Protein AF-X1V5Q8-F1 (afdb_monomer)

Sequence (109 aa):
LKGEDLKARRGEKPGRVIRLPKRGIEEMARQVTPLLPVDQRRRNFKEVKTGFSEDTMMLEARRCMTCGSRAIIKYVEDCMLCDYCEIDCPENAIYVSPAKYMPVALSWG

Solvent-accessible surface area (backbone atoms only — not comparable to full-atom values): 7731 Å² total; per-residue (Å²): 130,94,81,69,71,92,60,78,67,74,80,69,76,79,86,66,72,84,77,60,74,65,91,91,65,87,84,69,82,82,66,81,67,48,63,63,57,68,83,72,50,76,84,57,88,68,76,53,64,73,54,69,53,74,70,53,42,54,54,48,59,67,56,60,68,62,67,59,64,78,71,77,70,90,44,81,86,70,56,82,67,76,54,55,73,30,74,70,31,90,76,56,83,46,81,73,78,78,74,72,84,71,78,84,77,56,102,78,119

Foldseek 3Di:
DPPDDPCPCPPPDDDADPDQDDPDDDQDDQQDFDADPPVVVPPDPDDGGPGDDPVNVVSNVVNFSCNCSVVDPPDPVSDPLPCCSQVVRPNSNDDDPPHDDDPPPDVPD

Organism: NCBI:txid412755

pLDDT: mean 81.68, std 9.98, range [49.03, 95.06]

Radius of gyration: 19.38 Å; Cα contacts (8 Å, |Δi|>4): 64; chains: 1; bounding box: 44×38×53 Å

Secondary structure (DSSP, 8-state):
-----TTTTTTPPPPP-SS---S-PPPPPPPPPPB--HHHHTTS---SB----HHHHHHHHHH---TTTT---SSGGG-----HHHHT-TT-----SS--------TT-

Structure (mmCIF, N/CA/C/O backbone):
data_AF-X1V5Q8-F1
#
_entry.id   AF-X1V5Q8-F1
#
loop_
_atom_site.group_PDB
_atom_site.id
_atom_site.type_symbol
_atom_site.label_atom_id
_atom_site.label_alt_id
_atom_site.label_comp_id
_atom_site.label_asym_id
_atom_site.label_entity_id
_atom_site.label_seq_id
_atom_site.pdbx_PDB_ins_code
_atom_site.Cartn_x
_atom_site.Cartn_y
_atom_site.Cartn_z
_atom_site.occupancy
_atom_site.B_iso_or_equiv
_atom_site.auth_seq_id
_atom_site.auth_comp_id
_atom_site.auth_asym_id
_atom_site.auth_atom_id
_atom_site.pdbx_PDB_model_num
ATOM 1 N N . LEU A 1 1 ? 12.989 20.550 15.016 1.00 49.03 1 LEU A N 1
ATOM 2 C CA . LEU A 1 1 ? 13.297 20.257 13.593 1.00 49.03 1 LEU A CA 1
ATOM 3 C C . LEU A 1 1 ? 14.812 20.166 13.462 1.00 49.03 1 LEU A C 1
ATOM 5 O O . LEU A 1 1 ? 15.472 21.043 13.998 1.00 49.03 1 LEU A O 1
ATOM 9 N N . LYS A 1 2 ? 15.362 19.113 12.842 1.00 73.25 2 LYS A N 1
ATOM 10 C CA . LYS A 1 2 ? 16.795 18.733 12.892 1.00 73.25 2 LYS A CA 1
ATOM 11 C C . LYS A 1 2 ? 17.793 19.719 12.237 1.00 73.25 2 LYS A C 1
ATOM 13 O O . LYS A 1 2 ? 18.956 19.378 12.099 1.00 73.25 2 LYS A O 1
ATOM 18 N N . GLY A 1 3 ? 17.373 20.924 11.839 1.00 81.50 3 GLY A N 1
ATOM 19 C CA . GLY A 1 3 ? 18.253 21.925 11.211 1.00 81.50 3 GLY A CA 1
ATOM 20 C C . GLY A 1 3 ? 18.758 21.551 9.812 1.00 81.50 3 GLY A C 1
ATOM 21 O O . GLY A 1 3 ? 19.587 22.259 9.254 1.00 81.50 3 GLY A O 1
ATOM 22 N N . GLU A 1 4 ? 18.262 20.453 9.244 1.00 82.31 4 GLU A N 1
ATOM 23 C CA . GLU A 1 4 ? 18.633 19.975 7.915 1.00 82.31 4 GLU A CA 1
ATOM 24 C C . GLU A 1 4 ? 17.911 20.777 6.822 1.00 82.31 4 GLU A C 1
ATOM 26 O O . GLU A 1 4 ? 16.719 21.088 6.938 1.00 82.31 4 GLU A O 1
ATOM 31 N N . ASP A 1 5 ? 18.629 21.096 5.740 1.00 81.31 5 ASP A N 1
ATOM 32 C CA . ASP A 1 5 ? 18.057 21.763 4.571 1.00 81.31 5 ASP A CA 1
ATOM 33 C C . ASP A 1 5 ? 17.163 20.799 3.775 1.00 81.31 5 ASP A C 1
ATOM 35 O O . ASP A 1 5 ? 17.624 19.920 3.044 1.00 81.31 5 ASP A O 1
ATOM 39 N N . LEU A 1 6 ? 15.850 21.017 3.874 1.00 75.94 6 LEU A N 1
ATOM 40 C CA . LEU A 1 6 ? 14.812 20.243 3.187 1.00 75.94 6 LEU A CA 1
ATOM 41 C C . LEU A 1 6 ? 14.858 20.369 1.654 1.00 75.94 6 LEU A C 1
ATOM 43 O O . LEU A 1 6 ? 14.136 19.654 0.952 1.00 75.94 6 LEU A O 1
ATOM 47 N N . LYS A 1 7 ? 15.649 21.301 1.109 1.00 79.81 7 LYS A N 1
ATOM 48 C CA . LYS A 1 7 ? 15.787 21.508 -0.336 1.00 79.81 7 LYS A CA 1
ATOM 49 C C . LYS A 1 7 ? 17.023 20.844 -0.932 1.00 79.81 7 LYS A C 1
ATOM 51 O O . LYS A 1 7 ? 17.059 20.727 -2.154 1.00 79.81 7 LYS A O 1
ATOM 56 N N . ALA A 1 8 ? 17.963 20.358 -0.121 1.00 78.88 8 ALA A N 1
ATOM 57 C CA . ALA A 1 8 ? 19.263 19.865 -0.583 1.00 78.88 8 ALA A CA 1
ATOM 58 C C . ALA A 1 8 ? 19.175 18.794 -1.690 1.00 78.88 8 ALA A C 1
ATOM 60 O O . ALA A 1 8 ? 19.997 18.778 -2.597 1.00 78.88 8 ALA A O 1
ATOM 61 N N . ARG A 1 9 ? 18.139 17.943 -1.667 1.00 70.50 9 ARG A N 1
ATOM 62 C CA . ARG A 1 9 ? 17.950 16.855 -2.649 1.00 70.50 9 ARG A CA 1
ATOM 63 C C . ARG A 1 9 ? 17.041 17.213 -3.831 1.00 70.50 9 ARG A C 1
ATOM 65 O O . ARG A 1 9 ? 16.742 16.362 -4.670 1.00 70.50 9 ARG A O 1
ATOM 72 N N . ARG A 1 10 ? 16.546 18.456 -3.921 1.00 73.38 10 ARG A N 1
ATOM 73 C CA . ARG A 1 10 ? 15.663 18.884 -5.021 1.00 73.38 10 ARG A CA 1
ATOM 74 C C . ARG A 1 10 ? 16.460 18.954 -6.325 1.00 73.38 10 ARG A C 1
ATOM 76 O O . ARG A 1 10 ? 17.236 19.875 -6.530 1.00 73.38 10 ARG A O 1
ATOM 83 N N . GLY A 1 11 ? 16.224 18.001 -7.225 1.00 70.88 11 GLY A N 1
ATOM 84 C CA . GLY A 1 11 ? 16.877 17.931 -8.539 1.00 70.88 11 GLY A CA 1
ATOM 85 C C . GLY A 1 11 ? 17.721 16.674 -8.745 1.00 70.88 11 GLY A C 1
ATOM 86 O O . GLY A 1 11 ? 18.073 16.366 -9.885 1.00 70.88 11 GLY A O 1
ATOM 87 N N . GLU A 1 12 ? 17.980 15.906 -7.683 1.00 76.56 12 GLU A N 1
ATOM 88 C CA . GLU A 1 12 ? 18.541 14.562 -7.807 1.00 76.56 12 GLU A CA 1
ATOM 89 C C . GLU A 1 12 ? 17.577 13.689 -8.621 1.00 76.56 12 GLU A C 1
ATOM 91 O O . GLU A 1 12 ? 16.404 13.523 -8.278 1.00 76.56 12 GLU A O 1
ATOM 96 N N . LYS A 1 13 ? 18.061 13.137 -9.738 1.00 66.94 13 LYS A N 1
ATOM 97 C CA . LYS A 1 13 ? 17.285 12.168 -10.514 1.00 66.94 13 LYS A CA 1
ATOM 98 C C . LYS A 1 13 ? 17.304 10.839 -9.756 1.00 66.94 13 LYS A C 1
ATOM 100 O O . LYS A 1 13 ? 18.398 10.365 -9.446 1.00 66.94 13 LYS A O 1
ATOM 105 N N . PRO A 1 14 ? 16.148 10.209 -9.487 1.00 67.44 14 PRO A N 1
ATOM 106 C CA . PRO A 1 14 ? 16.142 8.890 -8.876 1.00 67.44 14 PRO A CA 1
ATOM 107 C C . PRO A 1 14 ? 16.873 7.897 -9.787 1.00 67.44 14 PRO A C 1
ATOM 109 O O . PRO A 1 14 ? 16.750 7.949 -11.017 1.00 67.44 14 PRO A O 1
ATOM 112 N N . GLY A 1 15 ? 17.644 6.993 -9.181 1.00 68.75 15 GLY A N 1
ATOM 113 C CA . GLY A 1 15 ? 18.279 5.898 -9.906 1.00 68.75 15 GLY A CA 1
ATOM 114 C C . GLY A 1 15 ? 17.211 5.040 -10.581 1.00 68.75 15 GLY A C 1
ATOM 115 O O . GLY A 1 15 ? 16.269 4.592 -9.931 1.00 68.75 15 GLY A O 1
ATOM 116 N N . ARG A 1 16 ? 17.328 4.820 -11.894 1.00 65.62 16 ARG A N 1
ATOM 117 C CA . ARG A 1 16 ? 16.420 3.912 -12.605 1.00 65.62 16 ARG A CA 1
ATOM 118 C C . ARG A 1 16 ? 16.924 2.487 -12.477 1.00 65.62 16 ARG A C 1
ATOM 120 O O . ARG A 1 16 ? 18.072 2.204 -12.817 1.00 65.62 16 ARG A O 1
ATOM 127 N N . VAL A 1 17 ? 16.038 1.579 -12.086 1.00 69.38 17 VAL A N 1
ATOM 128 C CA . VAL A 1 17 ? 16.310 0.145 -12.166 1.00 69.38 17 VAL A CA 1
ATOM 129 C C . VAL A 1 17 ? 16.361 -0.248 -13.647 1.00 69.38 17 VAL A C 1
ATOM 131 O O . VAL A 1 17 ? 15.370 -0.165 -14.377 1.00 69.38 17 VAL A O 1
ATOM 134 N N . ILE A 1 18 ? 17.555 -0.612 -14.123 1.00 70.88 18 ILE A N 1
ATOM 135 C CA . ILE A 1 18 ? 17.796 -0.937 -15.539 1.00 70.88 18 ILE A CA 1
ATOM 136 C C . ILE A 1 18 ? 17.203 -2.310 -15.869 1.00 70.88 18 ILE A C 1
ATOM 138 O O . ILE A 1 18 ? 16.503 -2.466 -16.874 1.00 70.88 18 ILE A O 1
ATOM 142 N N . ARG A 1 19 ? 17.459 -3.298 -15.003 1.00 70.88 19 ARG A N 1
ATOM 143 C CA . ARG A 1 19 ? 16.968 -4.672 -15.129 1.00 70.88 19 ARG A CA 1
ATOM 144 C C . ARG A 1 19 ? 15.872 -4.906 -14.109 1.00 70.88 19 ARG A C 1
ATOM 146 O O . ARG A 1 19 ? 16.143 -5.087 -12.929 1.00 70.88 19 ARG A O 1
ATOM 153 N N . LEU A 1 20 ? 14.642 -4.879 -14.594 1.00 71.00 20 LEU A N 1
ATOM 154 C CA . LEU A 1 20 ? 13.476 -5.196 -13.792 1.00 71.00 20 LEU A CA 1
ATOM 155 C C . LEU A 1 20 ? 13.513 -6.690 -13.437 1.00 71.00 20 LEU A C 1
ATOM 157 O O . LEU A 1 20 ? 13.794 -7.499 -14.333 1.00 71.00 20 LEU A O 1
ATOM 161 N N . PRO A 1 21 ? 13.244 -7.066 -12.179 1.00 71.69 21 PRO A N 1
ATOM 162 C CA . PRO A 1 21 ? 12.971 -8.454 -11.841 1.00 71.69 21 PRO A CA 1
ATOM 163 C C . PRO A 1 21 ? 11.855 -9.002 -12.739 1.00 71.69 21 PRO A C 1
ATOM 165 O O . PRO A 1 21 ? 10.822 -8.362 -12.937 1.00 71.69 21 PRO A O 1
ATOM 168 N N . LYS A 1 22 ? 12.119 -10.156 -13.354 1.00 65.06 22 LYS A N 1
ATOM 169 C CA . LYS A 1 22 ? 11.203 -10.854 -14.266 1.00 65.06 22 LYS A CA 1
ATOM 170 C C . LYS A 1 22 ? 10.480 -11.980 -13.511 1.00 65.06 22 LYS A C 1
ATOM 172 O O . LYS A 1 22 ? 10.708 -12.173 -12.323 1.00 65.06 22 LYS A O 1
ATOM 177 N N . ARG A 1 23 ? 9.626 -12.724 -14.224 1.00 65.12 23 ARG A N 1
ATOM 178 C CA . ARG A 1 23 ? 8.898 -13.915 -13.739 1.00 65.12 23 ARG A CA 1
ATOM 179 C C . ARG A 1 23 ? 9.811 -14.883 -12.962 1.00 65.12 23 ARG A C 1
ATOM 181 O O . ARG A 1 23 ? 10.957 -15.072 -13.365 1.00 65.12 23 ARG A O 1
ATOM 188 N N . GLY A 1 24 ? 9.264 -15.540 -11.935 1.00 68.69 24 GLY A N 1
ATOM 189 C CA . GLY A 1 24 ? 9.943 -16.600 -11.170 1.00 68.69 24 GLY A CA 1
ATOM 190 C C . GLY A 1 24 ? 10.493 -16.174 -9.806 1.00 68.69 24 GLY A C 1
ATOM 191 O O . GLY A 1 24 ? 11.439 -16.785 -9.323 1.00 68.69 24 GLY A O 1
ATOM 192 N N . ILE A 1 25 ? 9.939 -15.119 -9.212 1.00 74.12 25 ILE A N 1
ATOM 193 C CA . ILE A 1 25 ? 10.286 -14.661 -7.863 1.00 74.12 25 ILE A CA 1
ATOM 194 C C . ILE A 1 25 ? 9.186 -15.139 -6.927 1.00 74.12 25 ILE A C 1
ATOM 196 O O . ILE A 1 25 ? 8.022 -15.155 -7.322 1.00 74.12 25 ILE A O 1
ATOM 200 N N . GLU A 1 26 ? 9.568 -15.587 -5.735 1.00 78.69 26 GLU A N 1
ATOM 201 C CA . GLU A 1 26 ? 8.614 -16.083 -4.750 1.00 78.69 26 GLU A CA 1
ATOM 202 C C . GLU A 1 26 ? 7.650 -14.968 -4.345 1.00 78.69 26 GLU A C 1
ATOM 204 O O . GLU A 1 26 ? 8.062 -13.919 -3.849 1.00 78.69 26 GLU A O 1
ATOM 209 N N . GLU A 1 27 ? 6.362 -15.209 -4.575 1.00 80.06 27 GLU A N 1
ATOM 210 C CA . GLU A 1 27 ? 5.303 -14.293 -4.181 1.00 80.06 27 GLU A CA 1
ATOM 211 C C . GLU A 1 27 ? 5.169 -14.307 -2.657 1.00 80.06 27 GLU A C 1
ATOM 213 O O . GLU A 1 27 ? 5.015 -15.357 -2.026 1.00 80.06 27 GLU A O 1
ATOM 218 N N . MET A 1 28 ? 5.218 -13.122 -2.053 1.00 85.81 28 MET A N 1
ATOM 219 C CA . MET A 1 28 ? 5.005 -12.959 -0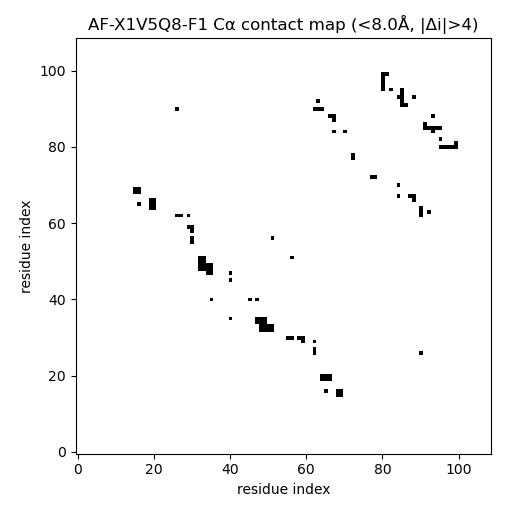.620 1.00 85.81 28 MET A CA 1
ATOM 220 C C . MET A 1 28 ? 3.572 -12.501 -0.361 1.00 85.81 28 MET A C 1
ATOM 222 O O . MET A 1 28 ? 3.044 -11.619 -1.038 1.00 85.81 28 MET A O 1
ATOM 226 N N . ALA A 1 29 ? 2.938 -13.040 0.679 1.00 89.94 29 ALA A N 1
ATOM 227 C CA . ALA A 1 29 ? 1.629 -12.555 1.095 1.00 89.94 29 ALA A CA 1
ATOM 228 C C . ALA A 1 29 ? 1.716 -11.102 1.604 1.00 89.94 29 ALA A C 1
ATOM 230 O O . ALA A 1 29 ? 2.625 -10.742 2.362 1.00 89.94 29 ALA A O 1
ATOM 231 N N . ARG A 1 30 ? 0.735 -10.276 1.217 1.00 91.50 30 ARG A N 1
ATOM 232 C CA . ARG A 1 30 ? 0.577 -8.905 1.722 1.00 91.50 30 ARG A CA 1
ATOM 233 C C . ARG A 1 30 ? 0.432 -8.912 3.242 1.00 91.50 30 ARG A C 1
ATOM 235 O O . ARG A 1 30 ? -0.406 -9.634 3.785 1.00 91.50 30 ARG A O 1
ATOM 242 N N . GLN A 1 31 ? 1.189 -8.052 3.916 1.00 93.81 31 GLN A N 1
ATOM 243 C CA . GLN A 1 31 ? 1.083 -7.892 5.362 1.00 93.81 31 GLN A CA 1
ATOM 244 C C . GLN A 1 31 ? -0.211 -7.157 5.729 1.00 93.81 31 GLN A C 1
ATOM 246 O O . GLN A 1 31 ? -0.543 -6.109 5.170 1.00 93.81 31 GLN A O 1
ATOM 251 N N . VAL A 1 32 ? -0.963 -7.707 6.684 1.00 92.75 32 VAL A N 1
ATOM 252 C CA . VAL A 1 32 ? -2.226 -7.114 7.145 1.00 92.75 32 VAL A CA 1
ATOM 253 C C . VAL A 1 32 ? -1.924 -5.996 8.130 1.00 92.75 32 VAL A C 1
ATOM 255 O O . VAL A 1 32 ? -1.257 -6.212 9.139 1.00 92.75 32 VAL A O 1
ATOM 258 N N . THR A 1 33 ? -2.439 -4.796 7.863 1.00 91.25 33 THR A N 1
ATOM 259 C CA . THR A 1 33 ? -2.327 -3.688 8.814 1.00 91.25 33 THR A CA 1
ATOM 260 C C . THR A 1 33 ? -3.224 -3.953 10.028 1.00 91.25 33 THR A C 1
ATOM 262 O O . THR A 1 33 ? -4.431 -4.152 9.850 1.00 91.25 33 THR A O 1
ATOM 265 N N . PRO A 1 34 ? -2.679 -3.921 11.255 1.00 93.00 34 PRO A N 1
ATOM 266 C CA . PRO A 1 34 ? -3.463 -4.004 12.472 1.00 93.00 34 PRO A CA 1
ATOM 267 C C . PRO A 1 34 ? -4.544 -2.924 12.545 1.00 93.00 34 PRO A C 1
ATOM 269 O O . PRO A 1 34 ? -4.402 -1.784 12.089 1.00 93.00 34 PRO A O 1
ATOM 272 N N . LEU A 1 35 ? -5.660 -3.332 13.124 1.00 94.38 35 LEU A N 1
ATOM 273 C CA . LEU A 1 35 ? -6.925 -2.631 13.097 1.00 94.38 35 LEU A CA 1
ATOM 274 C C . LEU A 1 35 ? -7.463 -2.593 14.529 1.00 94.38 35 LEU A C 1
ATOM 276 O O . LEU A 1 35 ? -7.559 -3.637 15.170 1.00 94.38 35 LEU A O 1
ATOM 280 N N . LEU A 1 36 ? -7.851 -1.418 15.035 1.00 92.81 36 LEU A N 1
ATOM 281 C CA . LEU A 1 36 ? -8.393 -1.309 16.400 1.00 92.81 36 LEU A CA 1
ATOM 282 C C . LEU A 1 36 ? -9.639 -2.199 16.580 1.00 92.81 36 LEU A C 1
ATOM 284 O O . LEU A 1 36 ? -10.399 -2.350 15.638 1.00 92.81 36 LEU A O 1
ATOM 288 N N . PRO A 1 37 ? -9.952 -2.781 17.738 1.00 93.19 37 PRO A N 1
ATOM 289 C CA . PRO A 1 37 ? -11.222 -3.495 17.908 1.00 93.19 37 PRO A CA 1
ATOM 290 C C . PRO A 1 37 ? -12.436 -2.568 17.722 1.00 93.19 37 PRO A C 1
ATOM 292 O O . PRO A 1 37 ? -12.379 -1.396 18.093 1.00 93.19 37 PRO A O 1
ATOM 295 N N . VAL A 1 38 ? -13.546 -3.070 17.165 1.00 93.25 38 VAL A N 1
ATOM 296 C CA . VAL A 1 38 ? -14.739 -2.253 16.836 1.00 93.25 38 VAL A CA 1
ATOM 297 C C . VAL A 1 38 ? -15.261 -1.484 18.052 1.00 93.25 38 VAL A C 1
ATOM 299 O O . VAL A 1 38 ? -15.564 -0.297 17.937 1.00 93.25 38 VAL A O 1
ATOM 302 N N . ASP A 1 39 ? -15.298 -2.118 19.222 1.00 94.31 39 ASP A N 1
ATOM 303 C CA . ASP A 1 39 ? -15.775 -1.494 20.462 1.00 94.31 39 ASP A CA 1
ATOM 304 C C . ASP A 1 39 ? -14.938 -0.276 20.863 1.00 94.31 39 ASP A C 1
ATOM 306 O O . ASP A 1 39 ? -15.469 0.719 21.3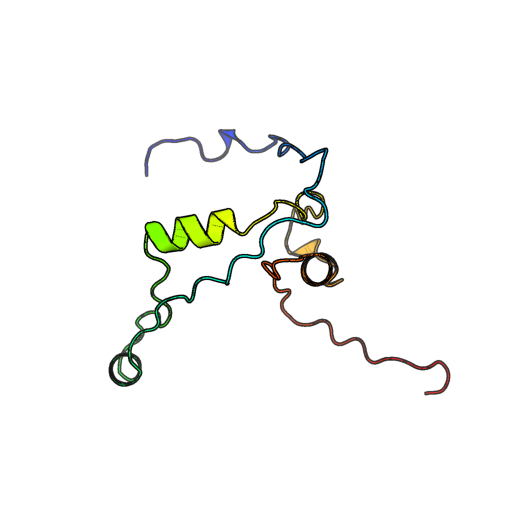57 1.00 94.31 39 ASP A O 1
ATOM 310 N N . GLN A 1 40 ? -13.638 -0.312 20.563 1.00 90.06 40 GLN A N 1
ATOM 311 C CA . GLN A 1 40 ? -12.718 0.789 20.823 1.00 90.06 40 GLN A CA 1
ATOM 312 C C . GLN A 1 40 ? -12.788 1.884 19.757 1.00 90.06 40 GLN A C 1
ATOM 314 O O . GLN A 1 40 ? -12.351 2.993 20.032 1.00 90.06 40 GLN A O 1
ATOM 319 N N . ARG A 1 41 ? -13.338 1.627 18.562 1.00 92.75 41 ARG A N 1
ATOM 320 C CA . ARG A 1 41 ? -13.461 2.637 17.490 1.00 92.75 41 ARG A CA 1
ATOM 321 C C . ARG A 1 41 ? -14.697 3.526 17.631 1.00 92.75 41 ARG A C 1
ATOM 323 O O . ARG A 1 41 ? -14.702 4.647 17.148 1.00 92.75 41 ARG A O 1
ATOM 330 N N . ARG A 1 42 ? -15.769 3.031 18.261 1.00 91.19 42 ARG A N 1
ATOM 331 C CA . ARG A 1 42 ? -17.105 3.666 18.208 1.00 91.19 42 ARG A CA 1
ATOM 332 C C . ARG A 1 42 ? -17.231 5.001 18.946 1.00 91.19 42 ARG A C 1
ATOM 334 O O . ARG A 1 42 ? -18.149 5.757 18.653 1.00 91.19 42 ARG A O 1
ATOM 341 N N . ARG A 1 43 ? -16.385 5.266 19.945 1.00 92.31 43 ARG A N 1
ATOM 342 C CA . ARG A 1 43 ? -16.543 6.405 20.874 1.00 92.31 43 ARG A CA 1
ATOM 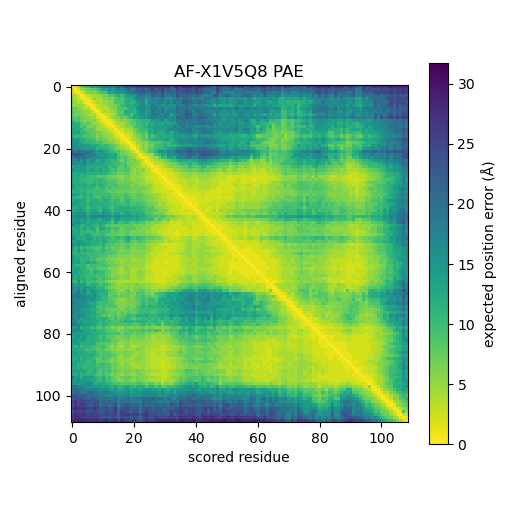343 C C . ARG A 1 43 ? -15.346 7.357 20.895 1.00 92.31 43 ARG A C 1
ATOM 345 O O . ARG A 1 43 ? -15.160 8.085 21.865 1.00 92.31 43 ARG A O 1
ATOM 352 N N . ASN A 1 44 ? -14.504 7.332 19.866 1.00 93.69 44 ASN A N 1
ATOM 353 C CA . ASN A 1 44 ? -13.383 8.258 19.737 1.00 93.69 44 ASN A CA 1
ATOM 354 C C . ASN A 1 44 ? -13.069 8.546 18.264 1.00 93.69 44 ASN A C 1
ATOM 356 O O . ASN A 1 44 ? -13.640 7.941 17.365 1.00 93.69 44 ASN A O 1
ATOM 360 N N . PHE A 1 45 ? -12.144 9.476 18.047 1.00 93.88 45 PHE A N 1
ATOM 361 C CA . PHE A 1 45 ? -11.615 9.843 16.733 1.00 93.88 45 PHE A CA 1
ATOM 362 C C . PHE A 1 45 ? -10.186 9.314 16.538 1.00 93.88 45 PHE A C 1
ATOM 364 O O . PHE A 1 45 ? -9.386 9.926 15.834 1.00 93.88 45 PHE A O 1
ATOM 371 N N . LYS A 1 46 ? -9.817 8.215 17.216 1.00 93.50 46 LYS A N 1
ATOM 372 C CA . LYS A 1 46 ? -8.496 7.604 17.027 1.00 93.50 46 LYS A CA 1
ATOM 373 C C . LYS A 1 46 ? -8.435 6.951 15.651 1.00 93.50 46 LYS A C 1
ATOM 375 O O . LYS A 1 46 ? -9.426 6.401 15.169 1.00 93.50 46 LYS A O 1
ATOM 380 N N . GLU A 1 47 ? -7.257 6.990 15.037 1.00 93.44 47 GLU A N 1
ATOM 381 C CA . GLU A 1 47 ? -7.035 6.323 13.761 1.00 93.44 47 GLU A CA 1
ATOM 382 C C . GLU A 1 47 ? -7.309 4.820 13.886 1.00 93.44 47 GLU A C 1
ATOM 384 O O . GLU A 1 47 ? -6.860 4.149 14.814 1.00 93.44 47 GLU A O 1
ATOM 389 N N . VAL A 1 48 ? -8.093 4.298 12.947 1.00 95.06 48 VAL A N 1
ATOM 390 C CA . VAL A 1 48 ? -8.566 2.912 12.973 1.00 95.06 48 VAL A CA 1
ATOM 391 C C . VAL A 1 48 ? -7.473 1.925 12.564 1.00 95.06 48 VAL A C 1
ATOM 393 O O . VAL A 1 48 ? -7.382 0.836 13.137 1.00 95.06 48 VAL A O 1
ATOM 396 N N . LYS A 1 49 ? -6.672 2.296 11.562 1.00 93.75 49 LYS A N 1
ATOM 397 C CA . LYS A 1 49 ? -5.489 1.558 11.122 1.00 93.75 49 LYS A CA 1
ATOM 398 C C . LYS A 1 49 ? -4.310 2.068 11.933 1.00 93.75 49 LYS A C 1
ATOM 400 O O . LYS A 1 49 ? -3.995 3.244 11.864 1.00 93.75 49 LYS A O 1
ATOM 405 N N . THR A 1 50 ? -3.659 1.201 12.693 1.00 90.44 50 THR A N 1
ATOM 406 C CA . THR A 1 50 ? -2.591 1.628 13.612 1.00 90.44 50 THR A CA 1
ATOM 407 C C . THR A 1 50 ? -1.193 1.576 12.988 1.00 90.44 50 THR A C 1
ATOM 409 O O . THR A 1 50 ? -0.211 1.792 13.688 1.00 90.44 50 THR A O 1
ATOM 412 N N . GLY A 1 51 ? -1.092 1.277 11.688 1.00 91.56 51 GLY A N 1
ATOM 413 C CA . GLY A 1 51 ? 0.182 1.095 10.985 1.00 91.56 51 GLY A CA 1
ATOM 414 C C . GLY A 1 51 ? 0.858 -0.250 11.276 1.00 91.56 51 GLY A C 1
ATOM 415 O O . GLY A 1 51 ? 0.331 -1.075 12.019 1.00 91.56 51 GLY A O 1
ATOM 416 N N . PHE A 1 52 ? 2.011 -0.487 10.648 1.00 93.38 52 PHE A N 1
ATOM 417 C CA . PHE A 1 52 ? 2.795 -1.717 10.797 1.00 93.38 52 PHE A CA 1
ATOM 418 C C . PHE A 1 52 ? 3.744 -1.668 12.002 1.00 93.38 52 PHE A C 1
ATOM 420 O O . PHE A 1 52 ? 4.213 -0.600 12.393 1.00 93.38 52 PHE A O 1
ATOM 427 N N . SER A 1 53 ? 4.064 -2.841 12.555 1.00 93.69 53 SER A N 1
ATOM 428 C CA . SER A 1 53 ? 5.250 -3.013 13.404 1.00 93.69 53 SER A CA 1
ATOM 429 C C . SER A 1 53 ? 6.518 -2.983 12.546 1.00 93.69 53 SER A C 1
ATOM 431 O O . SER A 1 53 ? 6.445 -3.191 11.338 1.00 93.69 53 SER A O 1
ATOM 433 N N . GLU A 1 54 ? 7.687 -2.762 13.145 1.00 93.81 54 GLU A N 1
ATOM 434 C CA . GLU A 1 54 ? 8.954 -2.705 12.402 1.00 93.81 54 GLU A CA 1
ATOM 435 C C . GLU A 1 54 ? 9.202 -3.972 11.563 1.00 93.81 54 GLU A C 1
ATOM 437 O O . GLU A 1 54 ? 9.490 -3.880 10.370 1.00 93.81 54 GLU A O 1
ATOM 442 N N . ASP A 1 55 ? 8.964 -5.153 12.135 1.00 93.50 55 ASP A N 1
ATOM 443 C CA . ASP A 1 55 ? 9.139 -6.426 11.430 1.00 93.50 55 ASP A CA 1
ATOM 444 C C . ASP A 1 55 ? 8.181 -6.571 10.238 1.00 93.50 55 ASP A C 1
ATOM 446 O O . ASP A 1 55 ? 8.590 -6.918 9.128 1.00 93.50 55 ASP A O 1
ATOM 450 N N . THR A 1 56 ? 6.895 -6.261 10.440 1.00 93.62 56 THR A N 1
ATOM 451 C CA . THR A 1 56 ? 5.874 -6.365 9.380 1.00 93.62 56 THR A CA 1
ATOM 452 C C . THR A 1 56 ? 6.066 -5.304 8.301 1.00 93.62 56 THR A C 1
ATOM 454 O O . THR A 1 56 ? 5.879 -5.587 7.119 1.00 93.62 56 THR A O 1
ATOM 457 N N . MET A 1 57 ? 6.525 -4.111 8.679 1.00 93.81 57 MET A N 1
ATOM 458 C CA . MET A 1 57 ? 6.916 -3.051 7.754 1.00 93.81 57 MET A CA 1
ATOM 459 C C . MET A 1 57 ? 8.056 -3.519 6.849 1.00 93.81 57 MET A C 1
ATOM 461 O O . MET A 1 57 ? 7.987 -3.339 5.634 1.00 93.81 57 MET A O 1
ATOM 465 N N . MET A 1 58 ? 9.091 -4.141 7.419 1.00 94.06 58 MET A N 1
ATOM 466 C CA . MET A 1 58 ? 10.231 -4.638 6.649 1.00 94.06 58 MET A CA 1
ATOM 467 C C . MET A 1 58 ? 9.833 -5.773 5.700 1.00 94.06 58 MET A C 1
ATOM 469 O O . MET A 1 58 ? 10.337 -5.829 4.578 1.00 94.06 58 MET A O 1
ATOM 473 N N . LEU A 1 59 ? 8.914 -6.650 6.111 1.00 92.81 59 LEU A N 1
ATOM 474 C CA . LEU A 1 59 ? 8.366 -7.694 5.243 1.00 92.81 59 LEU A CA 1
ATOM 475 C C . LEU A 1 59 ? 7.559 -7.109 4.077 1.00 92.81 59 LEU A C 1
ATOM 477 O O . LEU A 1 59 ? 7.792 -7.492 2.932 1.00 92.81 59 LEU A O 1
ATOM 481 N N . GLU A 1 60 ? 6.672 -6.144 4.335 1.00 92.88 60 GLU A N 1
ATOM 482 C CA . GLU A 1 60 ? 5.894 -5.495 3.270 1.00 92.88 60 GLU A CA 1
ATOM 483 C C . GLU A 1 60 ? 6.792 -4.686 2.322 1.00 92.88 60 GLU A C 1
ATOM 485 O O . GLU A 1 60 ? 6.591 -4.705 1.110 1.00 92.88 60 GLU A O 1
ATOM 490 N N . ALA A 1 61 ? 7.837 -4.029 2.837 1.00 90.94 61 ALA A N 1
ATOM 491 C CA . ALA A 1 61 ? 8.797 -3.299 2.011 1.00 90.94 61 ALA A CA 1
ATOM 492 C C . ALA A 1 61 ? 9.568 -4.227 1.056 1.00 90.94 61 ALA A C 1
ATOM 494 O O . ALA A 1 61 ? 9.804 -3.867 -0.099 1.00 90.94 61 ALA A O 1
ATOM 495 N N . ARG A 1 62 ? 9.932 -5.433 1.516 1.00 89.44 62 ARG A N 1
ATOM 496 C CA . ARG A 1 62 ? 10.643 -6.444 0.712 1.00 89.44 62 ARG A CA 1
ATOM 497 C C . ARG A 1 62 ? 9.780 -7.074 -0.377 1.00 89.44 62 ARG A C 1
ATOM 499 O O . ARG A 1 62 ? 10.337 -7.559 -1.355 1.00 89.44 62 ARG A O 1
ATOM 506 N N . ARG A 1 63 ? 8.453 -7.011 -0.244 1.00 88.81 63 ARG A N 1
ATOM 507 C CA . ARG A 1 63 ? 7.509 -7.456 -1.276 1.00 88.81 63 ARG A CA 1
ATOM 508 C C . ARG A 1 63 ? 7.630 -6.625 -2.557 1.00 88.81 63 ARG A C 1
ATOM 510 O O . ARG A 1 63 ? 7.352 -7.116 -3.638 1.00 88.81 63 ARG A O 1
ATOM 517 N N . CYS A 1 64 ? 8.061 -5.362 -2.476 1.00 86.88 64 CYS A N 1
ATOM 518 C CA . CYS A 1 64 ? 8.182 -4.508 -3.655 1.00 86.88 64 CYS A CA 1
ATOM 519 C C . CYS A 1 64 ? 9.352 -4.926 -4.555 1.00 86.88 64 CYS A C 1
ATOM 521 O O . CYS A 1 64 ? 10.523 -4.7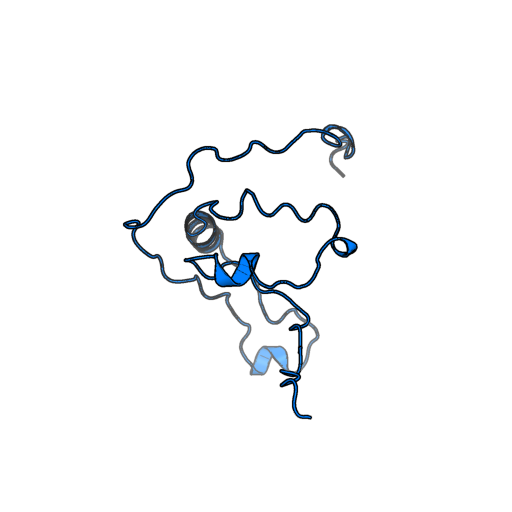20 -4.243 1.00 86.88 64 CYS A O 1
ATOM 523 N N . MET A 1 65 ? 9.019 -5.381 -5.759 1.00 81.62 65 MET A N 1
ATOM 524 C CA . MET A 1 65 ? 10.000 -5.776 -6.766 1.00 81.62 65 MET 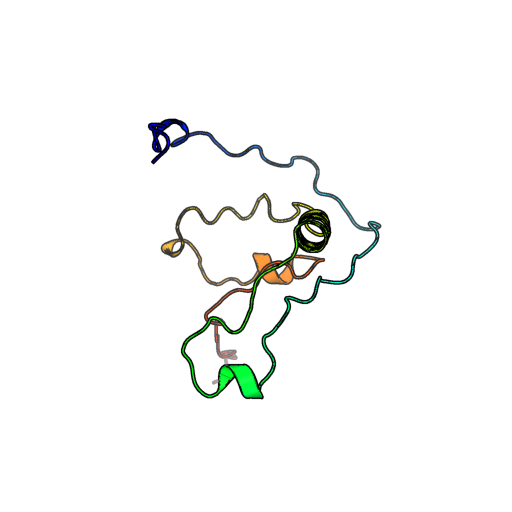A CA 1
ATOM 525 C C . MET A 1 65 ? 10.627 -4.597 -7.527 1.00 81.62 65 MET A C 1
ATOM 527 O O . MET A 1 65 ? 11.400 -4.794 -8.457 1.00 81.62 65 MET A O 1
ATOM 531 N N . THR A 1 66 ? 10.305 -3.345 -7.193 1.00 80.19 66 THR A N 1
ATOM 532 C CA . THR A 1 66 ? 10.742 -2.135 -7.928 1.00 80.19 66 THR A CA 1
ATOM 533 C C . THR A 1 66 ? 10.375 -2.128 -9.424 1.00 80.19 66 THR A C 1
ATOM 535 O O . THR A 1 66 ? 10.906 -1.333 -10.198 1.00 80.19 66 THR A O 1
ATOM 538 N N . CYS A 1 67 ? 9.421 -2.970 -9.848 1.00 75.69 67 CYS A N 1
ATOM 539 C CA . CYS A 1 67 ? 9.021 -3.105 -11.251 1.00 75.69 67 CYS A CA 1
ATOM 540 C C . CYS A 1 67 ? 8.402 -1.814 -11.830 1.00 75.69 67 CYS A C 1
ATOM 542 O O . CYS A 1 67 ? 8.586 -1.481 -13.000 1.00 75.69 67 CYS A O 1
ATOM 544 N N . GLY A 1 68 ? 7.727 -1.037 -10.980 1.00 70.94 68 GLY A N 1
ATOM 545 C CA . GLY A 1 68 ? 7.130 0.252 -11.320 1.00 70.94 68 GLY A CA 1
ATOM 546 C C . GLY A 1 68 ? 8.118 1.419 -11.374 1.00 70.94 68 GLY A C 1
ATOM 547 O O . GLY A 1 68 ? 7.688 2.544 -11.594 1.00 70.94 68 GLY A O 1
ATOM 548 N N . SER A 1 69 ? 9.436 1.212 -11.221 1.00 69.69 69 SER A N 1
ATOM 549 C CA . SER A 1 69 ? 10.423 2.313 -11.163 1.00 69.69 69 SER A CA 1
ATOM 550 C C . SER A 1 69 ? 10.484 3.188 -12.427 1.00 69.69 69 SER A C 1
ATOM 552 O O . SER A 1 69 ? 11.207 4.184 -12.462 1.00 69.69 69 SER A O 1
ATOM 554 N N . ARG A 1 70 ? 9.811 2.777 -13.509 1.00 67.31 70 ARG A N 1
ATOM 555 C CA . ARG A 1 70 ? 9.690 3.532 -14.764 1.00 67.31 70 ARG A CA 1
ATOM 556 C C . ARG A 1 70 ? 8.428 4.400 -14.820 1.00 67.31 70 ARG A C 1
ATOM 558 O O . ARG A 1 70 ? 8.424 5.364 -15.580 1.00 67.31 70 ARG A O 1
ATOM 565 N N . ALA A 1 71 ? 7.405 4.088 -14.025 1.00 71.56 71 ALA A N 1
ATOM 566 C CA . ALA A 1 71 ? 6.208 4.905 -13.871 1.00 71.56 71 ALA A CA 1
ATOM 567 C C . ALA A 1 71 ? 6.515 6.039 -12.882 1.00 71.56 71 ALA A C 1
ATOM 569 O O . ALA A 1 71 ? 6.420 5.877 -11.669 1.00 71.56 71 ALA A O 1
ATOM 570 N N . ILE A 1 72 ? 6.960 7.182 -13.407 1.00 73.38 72 ILE A N 1
ATOM 571 C CA . ILE A 1 72 ? 7.268 8.369 -12.604 1.00 73.38 72 ILE A CA 1
ATOM 572 C C . ILE A 1 72 ? 6.119 9.360 -12.764 1.00 73.38 72 ILE A C 1
ATOM 574 O O . ILE A 1 72 ? 6.005 10.016 -13.796 1.00 73.38 72 ILE A O 1
ATOM 578 N N . ILE A 1 73 ? 5.298 9.479 -11.723 1.00 74.69 73 ILE A N 1
ATOM 579 C CA . ILE A 1 73 ? 4.303 10.543 -11.575 1.00 74.69 73 ILE A CA 1
ATOM 580 C C . ILE A 1 73 ? 4.977 11.626 -10.730 1.00 74.69 73 ILE A C 1
ATOM 582 O O . ILE A 1 73 ? 5.127 11.468 -9.519 1.00 74.69 73 ILE A O 1
ATOM 586 N N . LYS A 1 74 ? 5.501 12.674 -11.378 1.00 72.06 74 LYS A N 1
ATOM 587 C CA . LYS A 1 74 ? 6.250 13.731 -10.677 1.00 72.06 74 LYS A CA 1
ATOM 588 C C . LYS A 1 74 ? 5.317 14.599 -9.833 1.00 72.06 74 LYS A C 1
ATOM 590 O O . LYS A 1 74 ? 5.685 14.974 -8.720 1.00 72.06 74 LYS A O 1
ATOM 595 N N . TYR A 1 75 ? 4.133 14.880 -10.361 1.00 77.75 75 TYR A N 1
ATOM 596 C CA . TYR A 1 75 ? 3.059 15.595 -9.688 1.00 77.75 75 TYR A CA 1
ATOM 597 C C . TYR A 1 75 ? 1.771 14.784 -9.793 1.00 77.75 75 TYR A C 1
ATOM 599 O O . TYR A 1 75 ? 1.554 14.108 -10.796 1.00 77.75 75 TYR A O 1
ATOM 607 N N . VAL A 1 76 ? 0.925 14.817 -8.760 1.00 74.06 76 VAL A N 1
ATOM 608 C CA . VAL A 1 76 ? -0.332 14.043 -8.742 1.00 74.06 76 VAL A CA 1
ATOM 609 C C . VAL A 1 76 ? -1.220 14.441 -9.923 1.00 74.06 76 VAL A C 1
ATOM 611 O O . VAL A 1 76 ? -1.881 13.595 -10.517 1.00 74.06 76 VAL A O 1
ATOM 614 N N . GLU A 1 77 ? -1.157 15.710 -10.314 1.00 80.12 77 GLU A N 1
ATOM 615 C CA . GLU A 1 77 ? -1.869 16.300 -11.443 1.00 80.12 77 GLU A CA 1
ATOM 616 C C . GLU A 1 77 ? -1.403 15.755 -12.806 1.00 80.12 77 GLU A C 1
ATOM 618 O O . GLU A 1 77 ? -2.157 15.819 -13.774 1.00 80.12 77 GLU A O 1
ATOM 623 N N . ASP A 1 78 ? -0.200 15.169 -12.890 1.00 83.06 78 ASP A N 1
ATOM 624 C CA . ASP A 1 78 ? 0.311 14.523 -14.110 1.00 83.06 78 ASP A CA 1
ATOM 625 C C . ASP A 1 78 ? -0.286 13.114 -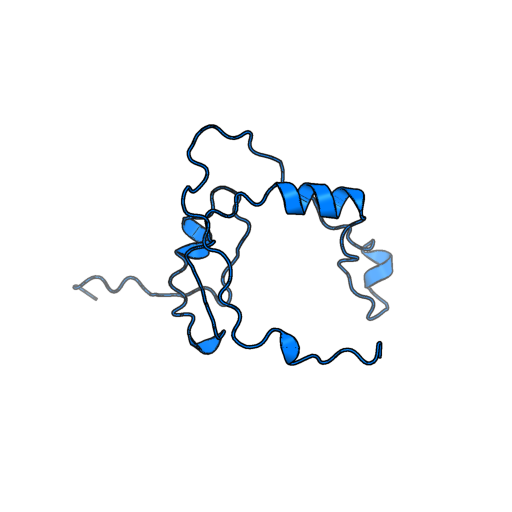14.314 1.00 83.06 78 ASP A C 1
ATOM 627 O O . ASP A 1 78 ? -0.101 12.494 -15.367 1.00 83.06 78 ASP A O 1
ATOM 631 N N . CYS A 1 79 ? -0.971 12.561 -13.304 1.00 83.75 79 CYS A N 1
ATOM 632 C CA . CYS A 1 79 ? -1.568 11.234 -13.386 1.00 83.75 79 CYS A CA 1
ATOM 633 C C . CYS A 1 79 ? -2.795 11.242 -14.309 1.00 83.75 79 CYS A C 1
ATOM 635 O O . CYS A 1 79 ? -3.844 11.786 -13.976 1.00 83.75 79 CYS A O 1
ATOM 637 N N . MET A 1 80 ? -2.707 10.546 -15.445 1.00 85.75 80 MET A N 1
ATOM 638 C CA . MET A 1 80 ? -3.826 10.387 -16.389 1.00 85.75 80 MET A CA 1
ATOM 639 C C . MET A 1 80 ? -4.880 9.346 -15.956 1.00 85.75 80 MET A C 1
ATOM 641 O O . MET A 1 80 ? -5.771 9.020 -16.749 1.00 85.75 80 MET A O 1
ATOM 645 N N . LEU A 1 81 ? -4.762 8.791 -14.739 1.00 85.94 81 LEU A N 1
ATOM 646 C CA . LEU A 1 81 ? -5.590 7.690 -14.221 1.00 85.94 81 LEU A CA 1
ATOM 647 C C . LEU A 1 81 ? -5.700 6.541 -15.241 1.00 85.94 81 LEU A C 1
ATOM 649 O O . LEU A 1 81 ? -6.783 6.107 -15.614 1.00 85.94 81 LEU A O 1
ATOM 653 N N . CYS A 1 82 ? -4.567 6.132 -15.815 1.00 86.31 82 CYS A N 1
ATOM 654 C CA . CYS A 1 82 ? -4.521 5.092 -16.846 1.00 86.31 82 CYS A CA 1
ATOM 655 C C . CYS A 1 82 ? -4.461 3.665 -16.283 1.00 86.31 82 CYS A C 1
ATOM 657 O O . CYS A 1 82 ? -4.447 2.725 -17.068 1.00 86.31 82 CYS A O 1
ATOM 659 N N . ASP A 1 83 ? -4.359 3.520 -14.961 1.00 86.62 83 ASP A N 1
ATOM 660 C CA . ASP A 1 83 ? -4.304 2.266 -14.197 1.00 86.62 83 ASP A CA 1
ATOM 661 C C . ASP A 1 83 ? -3.161 1.297 -14.553 1.00 86.62 83 ASP A C 1
ATOM 663 O O . ASP A 1 83 ? -2.982 0.285 -13.883 1.00 86.62 83 ASP A O 1
ATOM 667 N N . TYR A 1 84 ? -2.295 1.625 -15.520 1.00 84.31 84 TYR A N 1
ATOM 668 C CA . TYR A 1 84 ? -1.161 0.772 -15.899 1.00 84.31 84 TYR A CA 1
ATOM 669 C C . TYR A 1 84 ? -0.212 0.475 -14.736 1.00 84.31 84 TYR A C 1
ATOM 671 O O . TYR A 1 84 ? 0.290 -0.635 -14.627 1.00 84.31 84 TYR A O 1
ATOM 679 N N . CYS A 1 85 ? 0.027 1.435 -13.838 1.00 84.31 85 CYS A N 1
ATOM 680 C CA . CYS A 1 85 ? 0.887 1.201 -12.675 1.00 84.31 85 CYS A CA 1
ATOM 681 C C . CYS A 1 85 ? 0.289 0.210 -11.663 1.00 84.31 85 CYS A C 1
ATOM 683 O O . CYS A 1 85 ? 1.050 -0.427 -10.938 1.00 84.31 85 CYS A O 1
ATOM 685 N N . GLU A 1 86 ? -1.036 0.084 -11.614 1.00 87.56 86 GLU A N 1
ATOM 686 C CA . GLU A 1 86 ? -1.745 -0.892 -10.788 1.00 87.56 86 GLU A CA 1
ATOM 687 C C . GLU A 1 86 ? -1.811 -2.249 -11.497 1.00 87.56 86 GLU A C 1
ATOM 689 O O . GLU A 1 86 ? -1.372 -3.244 -10.928 1.00 87.56 86 GLU A O 1
ATOM 694 N N . ILE A 1 87 ? -2.245 -2.270 -12.763 1.00 85.62 87 ILE A N 1
ATOM 695 C CA . ILE A 1 87 ? -2.388 -3.486 -13.583 1.00 85.62 87 ILE A CA 1
ATOM 696 C C . ILE A 1 87 ? -1.047 -4.206 -13.779 1.00 85.62 87 ILE A C 1
ATOM 698 O O . ILE A 1 87 ? -0.983 -5.431 -13.688 1.00 85.62 87 ILE A O 1
ATOM 702 N N . ASP A 1 88 ? 0.034 -3.464 -14.032 1.00 83.38 88 ASP A N 1
ATOM 703 C CA . ASP A 1 88 ? 1.354 -4.053 -14.281 1.00 83.38 88 ASP A CA 1
ATOM 704 C C . ASP A 1 88 ? 2.087 -4.446 -12.990 1.00 83.38 88 ASP A C 1
ATOM 706 O O . ASP A 1 88 ? 3.169 -5.040 -13.051 1.00 83.38 88 ASP A O 1
ATOM 710 N N . CYS A 1 89 ? 1.561 -4.100 -11.810 1.00 84.62 89 CYS A N 1
ATOM 711 C CA . CYS A 1 89 ? 2.203 -4.451 -10.552 1.00 84.62 89 CYS A CA 1
ATOM 712 C C . CYS A 1 89 ? 1.891 -5.916 -10.188 1.00 84.62 89 CYS A C 1
ATOM 714 O O . CYS A 1 89 ? 0.781 -6.195 -9.744 1.00 84.62 89 CYS A O 1
ATOM 716 N N . PRO A 1 90 ? 2.859 -6.854 -10.267 1.00 83.94 90 PRO A N 1
ATOM 717 C CA . PRO A 1 90 ? 2.599 -8.267 -9.970 1.00 83.94 90 PRO A CA 1
ATOM 718 C C . PRO A 1 90 ? 2.202 -8.486 -8.503 1.00 83.94 90 PRO A C 1
ATOM 720 O O . PRO A 1 90 ? 1.405 -9.356 -8.182 1.00 83.94 90 PRO A O 1
ATOM 723 N N . GLU A 1 91 ? 2.708 -7.632 -7.615 1.00 86.62 91 GLU A N 1
ATOM 724 C CA . GLU A 1 91 ? 2.450 -7.671 -6.175 1.00 86.62 91 GLU A CA 1
ATOM 725 C C . GLU A 1 91 ? 1.199 -6.875 -5.776 1.00 86.62 91 GLU A C 1
ATOM 727 O O . GLU A 1 91 ? 0.887 -6.738 -4.588 1.00 86.62 91 GLU A O 1
ATOM 732 N N . ASN A 1 92 ? 0.497 -6.280 -6.747 1.00 87.00 92 ASN A N 1
ATOM 733 C CA . ASN A 1 92 ? -0.650 -5.400 -6.523 1.00 87.00 92 ASN A CA 1
ATOM 734 C C . ASN A 1 92 ? -0.361 -4.283 -5.497 1.00 87.00 92 ASN A C 1
ATOM 736 O O . ASN A 1 92 ? -1.224 -3.925 -4.704 1.00 87.00 92 ASN A O 1
ATOM 740 N N . ALA A 1 93 ? 0.873 -3.771 -5.420 1.00 86.75 93 ALA A N 1
ATOM 741 C CA . ALA A 1 93 ? 1.315 -2.850 -4.364 1.00 86.75 93 ALA A CA 1
ATOM 742 C C . ALA A 1 93 ? 0.744 -1.424 -4.485 1.00 86.75 93 ALA A C 1
ATOM 744 O O . ALA A 1 93 ? 0.788 -0.666 -3.518 1.00 86.75 93 ALA A O 1
ATOM 745 N N . ILE A 1 94 ? 0.222 -1.060 -5.655 1.00 85.44 94 ILE A N 1
ATOM 746 C CA . ILE A 1 94 ? -0.302 0.270 -5.976 1.00 85.44 94 ILE A CA 1
ATOM 747 C C . ILE A 1 94 ? -1.808 0.143 -6.215 1.00 85.44 94 ILE A C 1
ATOM 749 O O . ILE A 1 94 ? -2.248 -0.848 -6.786 1.00 85.44 94 ILE A O 1
ATOM 753 N N . TYR A 1 95 ? -2.573 1.143 -5.779 1.00 87.06 95 TYR A N 1
ATOM 754 C CA . TYR A 1 95 ? -3.993 1.297 -6.091 1.00 87.06 95 TYR A CA 1
ATOM 755 C C . TYR A 1 95 ? -4.248 2.737 -6.539 1.00 87.06 95 TYR A C 1
ATOM 757 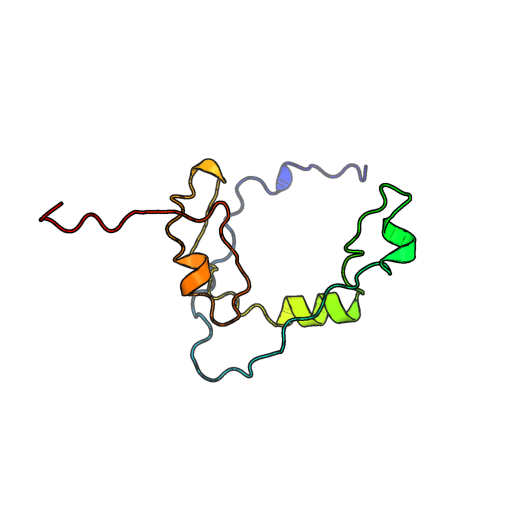O O . TYR A 1 95 ? -3.784 3.676 -5.880 1.00 87.06 95 TYR A O 1
ATOM 765 N N . VAL A 1 96 ? -4.964 2.917 -7.645 1.00 86.88 96 VAL A N 1
ATOM 766 C CA . VAL A 1 96 ? -5.292 4.227 -8.211 1.00 86.88 96 VAL A CA 1
ATOM 767 C C . VAL A 1 96 ? -6.677 4.678 -7.735 1.00 86.88 96 VAL A C 1
ATOM 769 O O . VAL A 1 96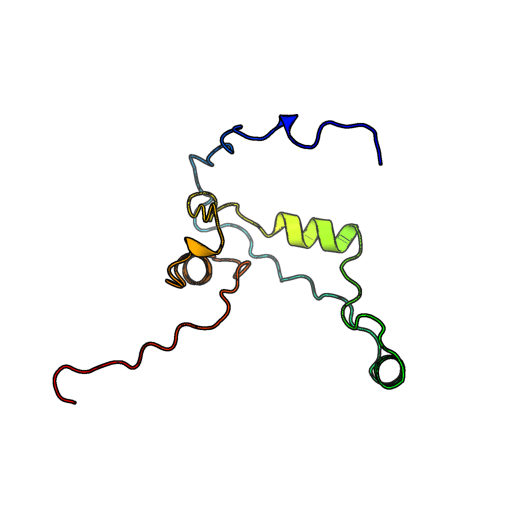 ? -7.664 3.953 -7.803 1.00 86.88 96 VAL A O 1
ATOM 772 N N . SER A 1 97 ? -6.760 5.914 -7.232 1.00 84.94 97 SER A N 1
ATOM 773 C CA . SER A 1 97 ? -8.004 6.541 -6.771 1.00 84.94 97 SER A CA 1
ATOM 774 C C . SER A 1 97 ? -8.085 7.996 -7.248 1.00 84.94 97 SER A C 1
ATOM 776 O O . SER A 1 97 ? -7.094 8.713 -7.098 1.00 84.94 97 SER A O 1
ATOM 778 N N . PRO A 1 98 ? -9.248 8.484 -7.725 1.00 84.00 98 PRO A N 1
ATOM 779 C CA . PRO A 1 98 ? -10.501 7.748 -7.913 1.00 84.00 98 PRO A CA 1
ATOM 780 C C . PRO A 1 98 ? -10.420 6.772 -9.095 1.00 84.00 98 PRO A C 1
ATOM 782 O O . PRO A 1 98 ? -9.648 6.988 -10.026 1.00 84.00 98 PRO A O 1
ATOM 785 N N . ALA A 1 99 ? -11.237 5.717 -9.066 1.00 77.94 99 ALA A N 1
ATOM 786 C CA . ALA A 1 99 ? -11.321 4.778 -10.181 1.00 77.94 99 ALA A CA 1
ATOM 787 C C . ALA A 1 99 ? -11.792 5.507 -11.450 1.00 77.94 99 ALA A C 1
ATOM 789 O O . ALA A 1 99 ? -12.786 6.243 -11.421 1.00 77.94 99 ALA A O 1
ATOM 790 N N . LYS A 1 100 ? -11.097 5.302 -12.573 1.00 72.44 100 LYS A N 1
ATOM 791 C CA . LYS A 1 100 ? -11.502 5.875 -13.856 1.00 72.44 100 LYS A CA 1
ATOM 792 C C . LYS A 1 100 ? -12.696 5.102 -14.410 1.00 72.44 100 LYS A C 1
ATOM 794 O O . LYS A 1 100 ? -12.553 4.041 -15.007 1.00 72.44 100 LYS A O 1
ATOM 799 N N . TYR A 1 101 ? -13.893 5.657 -14.253 1.00 71.19 101 TYR A N 1
ATOM 800 C CA . TYR A 1 101 ? -15.076 5.146 -14.939 1.00 71.19 101 TYR A CA 1
ATOM 801 C C . TYR A 1 101 ? -15.093 5.668 -16.377 1.00 71.19 101 TYR A C 1
ATOM 803 O O . TYR A 1 101 ? -15.475 6.809 -16.634 1.00 71.19 101 TYR A O 1
ATOM 811 N N . MET A 1 102 ? -14.648 4.841 -17.320 1.00 70.00 102 MET A N 1
ATOM 812 C CA . MET A 1 102 ? -14.822 5.108 -18.743 1.00 70.00 102 MET A CA 1
ATOM 813 C C . MET A 1 102 ? -15.965 4.216 -19.236 1.00 70.00 102 MET A C 1
ATOM 815 O O . MET A 1 102 ? -15.751 3.009 -19.370 1.00 70.00 102 MET A O 1
ATOM 819 N N . PRO A 1 103 ? -17.187 4.745 -19.456 1.00 72.56 103 PRO A N 1
ATOM 820 C CA . PRO A 1 103 ? -18.239 3.941 -20.056 1.00 72.56 103 PRO A CA 1
ATOM 821 C C . PRO A 1 103 ? -17.723 3.463 -21.411 1.00 72.56 103 PRO A C 1
ATOM 823 O O . PRO A 1 103 ? -17.180 4.253 -22.188 1.00 72.56 103 PRO A O 1
ATOM 826 N N . VAL A 1 104 ? -17.840 2.163 -21.672 1.00 72.56 104 VAL A N 1
ATOM 827 C CA . VAL A 1 104 ? -17.510 1.608 -22.983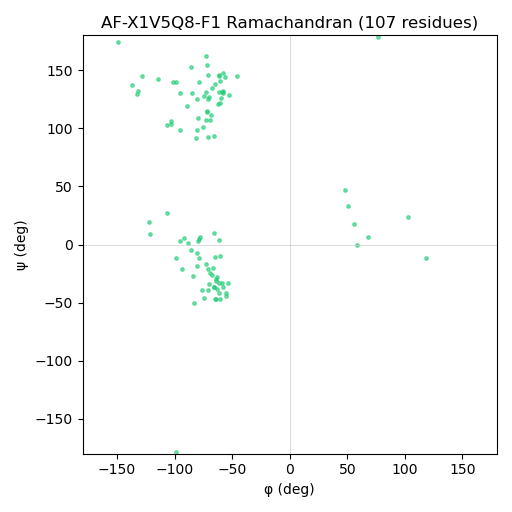 1.00 72.56 104 VAL A CA 1
ATOM 828 C C . VAL A 1 104 ? -18.525 2.187 -23.961 1.00 72.56 104 VAL A C 1
ATOM 830 O O . VAL A 1 104 ? -19.627 1.671 -24.104 1.00 72.56 104 VAL A O 1
ATOM 833 N N . ALA A 1 105 ? -18.172 3.300 -24.598 1.00 69.00 105 ALA A N 1
ATOM 834 C CA . ALA A 1 105 ? -18.909 3.816 -25.732 1.00 69.00 105 ALA A CA 1
ATOM 835 C C . ALA A 1 105 ? -18.633 2.857 -26.890 1.00 69.00 105 ALA A C 1
ATOM 837 O O . ALA A 1 105 ? -17.620 2.956 -27.584 1.00 69.00 105 ALA A O 1
ATOM 838 N N . LEU A 1 106 ? -19.505 1.865 -27.052 1.00 74.25 106 LEU A N 1
ATOM 839 C CA . LEU A 1 106 ? -19.567 1.125 -28.299 1.00 74.25 106 LEU A CA 1
ATOM 840 C C . LEU A 1 106 ? -19.938 2.131 -29.390 1.00 74.25 106 LEU A C 1
ATOM 842 O O . LEU A 1 106 ? -20.712 3.057 -29.156 1.00 74.25 106 LEU A O 1
ATOM 846 N N . SER A 1 107 ? -19.408 1.954 -30.596 1.00 70.88 107 SER A N 1
ATOM 847 C CA . SER A 1 107 ? -19.661 2.851 -31.733 1.00 70.88 107 SER A CA 1
ATOM 848 C C . SER A 1 107 ? -21.135 2.932 -32.165 1.00 70.88 107 SER A C 1
ATOM 850 O O . SER A 1 107 ? -21.440 3.581 -33.159 1.00 70.88 107 SER A O 1
ATOM 852 N N . TRP A 1 108 ? -22.037 2.262 -31.448 1.00 64.94 108 TRP A N 1
ATOM 853 C CA . TRP A 1 108 ? -23.442 2.085 -31.792 1.00 64.94 108 TRP A CA 1
ATOM 854 C C . TRP A 1 108 ? -24.430 2.615 -30.746 1.00 64.94 108 TRP A C 1
ATOM 856 O O . TRP A 1 108 ? -25.625 2.416 -30.939 1.00 64.94 108 TRP A O 1
ATOM 866 N N . GLY A 1 109 ? -23.960 3.347 -29.728 1.00 61.03 109 GLY A N 1
ATOM 867 C CA . GLY A 1 109 ? -24.830 3.970 -28.720 1.00 61.03 109 GLY A CA 1
ATOM 868 C C . GLY A 1 109 ? -25.283 3.015 -27.627 1.00 61.03 109 GLY A C 1
ATOM 869 O O . GLY A 1 109 ? -25.762 1.908 -27.952 1.00 61.03 109 GLY A O 1
#

InterPro domains:
  IPR017896 4Fe-4S ferredoxin-type, iron-sulphur binding domain [PS51379] (69-99)
  IPR017900 4Fe-4S ferredoxin, iron-sulphur binding, conserved site [PS00198] (79-90)

Mean predicted aligned error: 9.82 Å